Protein AF-A0A3Q3M8E4-F1 (afdb_monomer_lite)

Structure (mmCIF, N/CA/C/O backbone):
data_AF-A0A3Q3M8E4-F1
#
_entry.id   AF-A0A3Q3M8E4-F1
#
loop_
_atom_site.group_PDB
_atom_site.id
_atom_site.type_symbol
_atom_site.label_atom_id
_atom_site.label_alt_id
_atom_site.label_comp_id
_atom_site.label_asym_id
_atom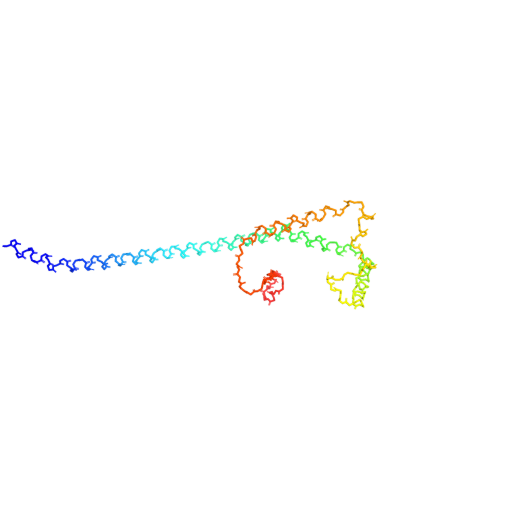_site.label_entity_id
_atom_site.label_seq_id
_atom_site.pdbx_PDB_ins_code
_atom_site.Cartn_x
_atom_site.Cartn_y
_atom_site.Cartn_z
_atom_site.occupancy
_atom_site.B_iso_or_equiv
_atom_site.auth_seq_id
_atom_site.auth_comp_id
_atom_site.auth_asym_id
_atom_site.auth_atom_id
_atom_site.pdbx_PDB_model_num
ATOM 1 N 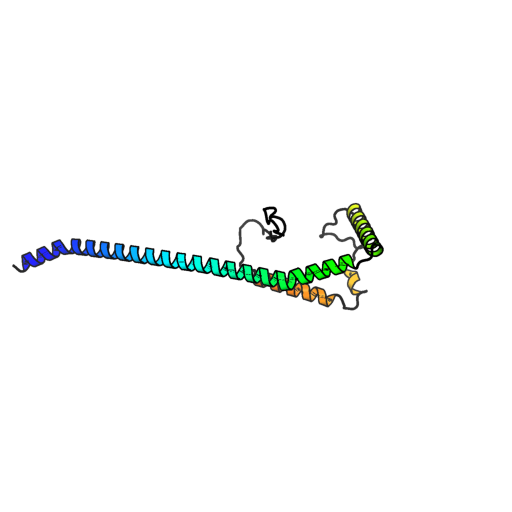N . MET A 1 1 ? -55.610 -4.574 67.046 1.00 57.50 1 MET A N 1
ATOM 2 C CA . MET A 1 1 ? -54.418 -3.788 66.653 1.00 57.50 1 MET A CA 1
ATOM 3 C C . MET A 1 1 ? -53.610 -4.518 65.586 1.00 57.50 1 MET A C 1
ATOM 5 O O . MET A 1 1 ? -53.295 -3.889 64.586 1.00 57.50 1 MET A O 1
ATOM 9 N N . GLU A 1 2 ? -53.361 -5.826 65.724 1.00 62.62 2 GLU A N 1
ATOM 10 C CA . GLU A 1 2 ? -52.702 -6.649 64.689 1.00 62.62 2 GLU A CA 1
ATOM 11 C C . GLU A 1 2 ? -53.381 -6.598 63.305 1.00 62.62 2 GLU A C 1
ATOM 13 O O . GLU A 1 2 ? -52.704 -6.374 62.305 1.00 62.62 2 GLU A O 1
ATOM 18 N N . ASP A 1 3 ? -54.713 -6.721 63.241 1.00 67.88 3 ASP A N 1
ATOM 19 C CA . ASP A 1 3 ? -55.444 -6.795 61.962 1.00 67.88 3 ASP A CA 1
ATOM 20 C C . ASP A 1 3 ? -55.411 -5.492 61.148 1.00 67.88 3 ASP A C 1
ATOM 22 O O . ASP A 1 3 ? -55.343 -5.526 59.921 1.00 67.88 3 ASP A O 1
ATOM 26 N N . GLU A 1 4 ? -55.407 -4.330 61.808 1.00 68.75 4 GLU A N 1
ATOM 27 C CA . GLU A 1 4 ? -55.288 -3.038 61.118 1.00 68.75 4 GLU A CA 1
ATOM 28 C C . GLU A 1 4 ? -53.863 -2.781 60.620 1.00 68.75 4 GLU A C 1
ATOM 30 O O . GLU A 1 4 ? -53.674 -2.237 59.533 1.00 68.75 4 GLU A O 1
ATOM 35 N N . ASN A 1 5 ? -52.855 -3.240 61.368 1.00 73.00 5 ASN A N 1
ATOM 36 C CA . ASN A 1 5 ? -51.456 -3.188 60.951 1.00 73.00 5 ASN A CA 1
ATOM 37 C C . ASN A 1 5 ? -51.203 -4.111 59.745 1.00 73.00 5 ASN A C 1
ATOM 39 O O . ASN A 1 5 ? -50.490 -3.751 58.809 1.00 73.00 5 ASN A O 1
ATOM 43 N N . GLN A 1 6 ? -51.842 -5.282 59.721 1.00 73.81 6 GLN A N 1
ATOM 44 C CA . GLN A 1 6 ? -51.764 -6.206 58.593 1.00 73.81 6 GLN A CA 1
ATOM 45 C C . GLN A 1 6 ? -52.426 -5.618 57.335 1.00 73.81 6 GLN A C 1
ATOM 47 O O . GLN A 1 6 ? -51.830 -5.647 56.259 1.00 73.81 6 GLN A O 1
ATOM 52 N N . LYS A 1 7 ? -53.596 -4.983 57.485 1.00 75.19 7 LYS A N 1
ATOM 53 C CA . LYS A 1 7 ? -54.280 -4.260 56.400 1.00 75.19 7 LYS A CA 1
ATOM 54 C C . LYS A 1 7 ? -53.457 -3.086 55.864 1.00 75.19 7 LYS A C 1
ATOM 56 O O . LYS A 1 7 ? -53.374 -2.895 54.655 1.00 75.19 7 LYS A O 1
ATOM 61 N 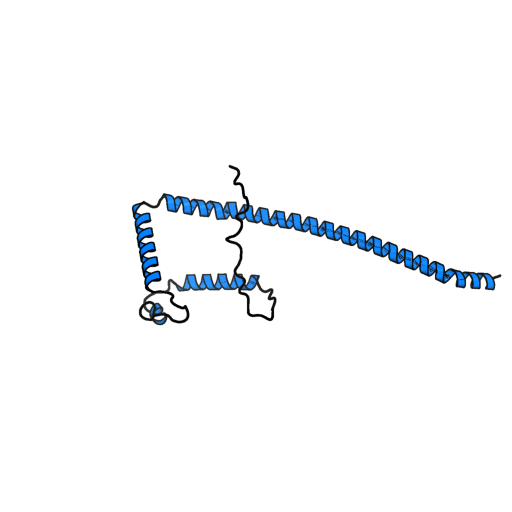N . ALA A 1 8 ? -52.809 -2.320 56.743 1.00 74.94 8 ALA A N 1
ATOM 62 C CA . ALA A 1 8 ? -51.934 -1.217 56.345 1.00 74.94 8 ALA A CA 1
ATOM 63 C C . ALA A 1 8 ? -50.724 -1.709 55.529 1.00 74.94 8 ALA A C 1
ATOM 65 O O . ALA A 1 8 ? -50.367 -1.099 54.521 1.00 74.94 8 ALA A O 1
ATOM 66 N N . LYS A 1 9 ? -50.133 -2.851 55.903 1.00 76.25 9 LYS A N 1
ATOM 67 C CA . LYS A 1 9 ? -49.036 -3.477 55.144 1.00 76.25 9 LYS A CA 1
ATOM 68 C C . LYS A 1 9 ? -49.468 -3.957 53.759 1.00 76.25 9 LYS A C 1
ATOM 70 O O . LYS A 1 9 ? -48.689 -3.845 52.816 1.00 76.25 9 LYS A O 1
ATOM 75 N N . GLU A 1 10 ? -50.687 -4.474 53.617 1.00 76.25 10 GLU A N 1
ATOM 76 C CA . GLU A 1 10 ? -51.226 -4.880 52.311 1.00 76.25 10 GLU A CA 1
ATOM 77 C C . GLU A 1 10 ? -51.463 -3.690 51.374 1.00 76.25 10 GLU A C 1
ATOM 79 O O . GLU A 1 10 ? -51.232 -3.809 50.174 1.00 76.25 10 GLU A O 1
ATOM 84 N N . ILE A 1 11 ? -51.846 -2.532 51.917 1.00 77.25 11 ILE A N 1
ATOM 85 C CA . ILE A 1 11 ? -52.059 -1.303 51.137 1.00 77.25 11 ILE A CA 1
ATOM 86 C C . ILE A 1 11 ? -50.725 -0.670 50.700 1.00 77.25 11 ILE A C 1
ATOM 88 O O . ILE A 1 11 ? -50.633 -0.129 49.601 1.00 77.25 11 ILE A O 1
ATOM 92 N N . ILE A 1 12 ? -49.680 -0.747 51.533 1.00 80.38 12 ILE A N 1
ATOM 93 C CA . ILE A 1 12 ? -48.373 -0.112 51.271 1.00 80.38 12 ILE A CA 1
ATOM 94 C C . ILE A 1 12 ? -47.475 -0.963 50.355 1.00 80.38 12 ILE A C 1
ATOM 96 O O . ILE A 1 12 ? -46.698 -0.410 49.578 1.00 80.38 12 ILE A O 1
ATOM 100 N N . LYS A 1 13 ? -47.601 -2.295 50.397 1.00 77.75 13 LYS A N 1
ATOM 101 C CA . LYS A 1 13 ? -46.835 -3.238 49.559 1.00 77.75 13 LYS A CA 1
ATOM 102 C C . LYS A 1 13 ? -46.716 -2.850 48.076 1.00 77.75 13 LYS A C 1
ATOM 104 O O . LYS A 1 13 ? -45.590 -2.734 47.604 1.00 77.75 13 LYS A O 1
ATOM 109 N N . PRO A 1 14 ? -47.816 -2.600 47.338 1.00 79.69 14 PRO A N 1
ATOM 110 C CA . PRO A 1 14 ? -47.727 -2.293 45.912 1.00 79.69 14 PRO A CA 1
ATOM 111 C C . PRO A 1 14 ? -46.976 -0.986 45.625 1.00 79.69 14 PRO A C 1
ATOM 113 O O . PRO A 1 14 ? -46.300 -0.894 44.605 1.00 79.69 14 PRO A O 1
ATOM 116 N N . LEU A 1 15 ? -47.042 0.006 46.522 1.00 77.06 15 LEU A N 1
ATOM 117 C CA . LEU A 1 15 ? -46.272 1.249 46.391 1.00 77.06 15 LEU A CA 1
ATOM 118 C C . LEU A 1 15 ? -44.769 0.981 46.548 1.00 77.06 15 LEU A C 1
ATOM 120 O O . LEU A 1 15 ? -43.982 1.397 45.699 1.00 77.06 15 LEU A O 1
ATOM 124 N N . GLN A 1 16 ? -44.374 0.205 47.560 1.00 78.31 16 GLN A N 1
ATOM 125 C CA . GLN A 1 16 ? -42.973 -0.191 47.750 1.00 78.31 16 GLN A CA 1
ATOM 126 C C . GLN A 1 16 ? -42.445 -1.040 46.589 1.00 78.31 16 GLN A C 1
ATOM 128 O O . GLN A 1 16 ? -41.316 -0.845 46.146 1.00 78.31 16 GLN A O 1
ATOM 133 N N . ASP A 1 17 ? -43.261 -1.943 46.045 1.00 79.31 17 ASP A N 1
ATOM 134 C CA . ASP A 1 17 ? -42.885 -2.746 44.881 1.00 79.31 17 ASP A CA 1
ATOM 135 C C . ASP A 1 17 ? -42.672 -1.868 43.639 1.00 79.31 17 ASP A C 1
ATOM 137 O O . ASP A 1 17 ? -41.711 -2.075 42.899 1.00 79.31 17 ASP A O 1
ATOM 141 N N . THR A 1 18 ? -43.498 -0.836 43.430 1.00 84.38 18 THR A N 1
ATOM 142 C CA . THR A 1 18 ? -43.296 0.111 42.321 1.00 84.38 18 THR A CA 1
ATOM 143 C C . THR A 1 18 ? -42.030 0.952 42.483 1.00 84.38 18 THR A C 1
ATOM 145 O O . THR A 1 18 ? -41.311 1.144 41.505 1.00 84.38 18 THR A O 1
ATOM 148 N N . GLU A 1 19 ? -41.703 1.398 43.698 1.00 84.19 19 GLU A N 1
ATOM 149 C CA . GLU A 1 19 ? -40.462 2.130 43.992 1.00 84.19 19 GLU A CA 1
ATOM 150 C C . GLU A 1 19 ? -39.223 1.241 43.810 1.00 84.19 19 GLU A C 1
ATOM 152 O O . GLU A 1 19 ? -38.221 1.669 43.233 1.00 84.19 19 GLU A O 1
ATOM 157 N N . ASN A 1 20 ? -39.304 -0.027 44.217 1.00 87.25 20 ASN A N 1
ATOM 158 C CA . ASN A 1 20 ? -38.250 -1.022 44.016 1.00 87.25 20 ASN A CA 1
ATOM 159 C C . ASN A 1 20 ? -38.040 -1.343 42.529 1.00 87.25 20 ASN A C 1
ATOM 161 O O . ASN A 1 20 ? -36.907 -1.462 42.065 1.00 87.25 20 ASN A O 1
ATOM 165 N N . VAL A 1 21 ? -39.120 -1.449 41.751 1.00 89.19 21 VAL A N 1
ATOM 166 C CA . VAL A 1 21 ? -39.030 -1.639 40.297 1.00 89.19 21 VAL A CA 1
ATOM 167 C C . VAL A 1 21 ? -38.447 -0.396 39.630 1.00 89.19 21 VAL A C 1
ATOM 169 O O . VAL A 1 21 ? -37.572 -0.522 38.777 1.00 89.19 21 VAL A O 1
ATOM 172 N N . LEU A 1 22 ? -38.873 0.805 40.027 1.00 90.38 22 LEU A N 1
ATOM 173 C CA . LEU A 1 22 ? -38.372 2.055 39.455 1.00 90.38 22 LEU A CA 1
ATOM 174 C C . LEU A 1 22 ? -36.879 2.253 39.749 1.00 90.38 22 LEU A C 1
ATOM 176 O O . LEU A 1 22 ? -36.119 2.608 38.850 1.00 90.38 22 LEU A O 1
ATOM 180 N N . THR A 1 23 ? -36.449 1.967 40.981 1.00 88.50 23 THR A N 1
ATOM 181 C CA . THR A 1 23 ? -35.033 2.015 41.374 1.00 88.50 23 THR A CA 1
ATOM 182 C C . THR A 1 23 ? -34.208 0.945 40.662 1.00 88.50 23 THR A C 1
ATOM 184 O O . THR A 1 23 ? -33.105 1.232 40.200 1.00 88.50 23 THR A O 1
ATOM 187 N N . PHE A 1 24 ? -34.742 -0.267 40.485 1.00 92.12 24 PHE A N 1
ATOM 188 C CA . PHE A 1 24 ? -34.092 -1.301 39.681 1.00 92.12 24 PHE A CA 1
ATOM 189 C C . PHE A 1 24 ? -33.911 -0.847 38.228 1.00 92.12 24 PHE A C 1
ATOM 191 O O . PHE A 1 24 ? -32.799 -0.899 37.701 1.00 92.12 24 PHE A O 1
ATOM 198 N N . VAL A 1 25 ? -34.967 -0.327 37.596 1.00 93.06 25 VAL A N 1
ATOM 199 C CA . VAL A 1 25 ? -34.910 0.195 36.224 1.00 93.06 25 VAL A CA 1
ATOM 200 C C . VAL A 1 25 ? -33.902 1.343 36.120 1.00 93.06 25 VAL A C 1
ATOM 202 O O . VAL A 1 25 ? -33.065 1.317 35.221 1.00 93.06 25 VAL A O 1
ATOM 205 N N . SER A 1 26 ? -33.886 2.294 37.059 1.00 91.94 26 SER A N 1
ATOM 206 C CA . SER A 1 26 ? -32.927 3.408 37.025 1.00 91.94 26 SER A CA 1
ATOM 207 C C . SER A 1 26 ? -31.478 2.949 37.193 1.00 91.94 26 SER A C 1
ATOM 209 O O . SER A 1 26 ? -30.593 3.424 36.485 1.00 91.94 26 SER A O 1
ATOM 211 N N . VAL A 1 27 ? -31.224 1.999 38.100 1.00 93.56 27 VAL A N 1
ATOM 212 C CA . VAL A 1 27 ? -29.878 1.444 38.304 1.00 93.56 27 VAL A CA 1
ATOM 213 C C . VAL A 1 27 ? -29.439 0.660 37.069 1.00 93.56 27 VAL A C 1
ATOM 215 O O . VAL A 1 27 ? -28.306 0.815 36.620 1.00 93.56 27 VAL A O 1
ATOM 218 N N . THR A 1 28 ? -30.328 -0.138 36.472 1.00 93.00 28 THR A N 1
ATOM 219 C CA . THR A 1 28 ? -29.998 -0.880 35.246 1.00 93.00 28 THR A CA 1
ATOM 220 C C . THR A 1 28 ? -29.724 0.048 34.065 1.00 93.00 28 THR A C 1
ATOM 222 O O . THR A 1 28 ? -28.759 -0.188 33.345 1.00 93.00 28 THR A O 1
ATOM 225 N N . ALA A 1 29 ? -30.491 1.130 33.899 1.00 94.38 29 ALA A N 1
ATOM 226 C CA . ALA A 1 29 ? -30.248 2.130 32.863 1.00 94.38 29 ALA A CA 1
ATOM 227 C C . ALA A 1 29 ? -28.874 2.798 33.031 1.00 94.38 29 ALA A C 1
ATOM 229 O O . ALA A 1 29 ? -28.100 2.838 32.080 1.00 94.38 29 ALA A O 1
ATOM 230 N N . MET A 1 30 ? -28.524 3.214 34.255 1.00 94.50 30 MET A N 1
ATOM 231 C CA . MET A 1 30 ? -27.210 3.791 34.560 1.00 94.50 30 MET A CA 1
ATOM 232 C C . MET A 1 30 ? -26.064 2.815 34.251 1.00 94.50 30 MET A C 1
ATOM 234 O O . MET A 1 30 ? -25.065 3.194 33.647 1.00 94.50 30 MET A O 1
ATOM 238 N N . LEU A 1 31 ? -26.197 1.542 34.638 1.00 96.12 31 LEU A N 1
ATOM 239 C CA . LEU A 1 31 ? -25.179 0.526 34.350 1.00 96.12 31 LEU A CA 1
ATOM 240 C C . LEU A 1 31 ? -25.017 0.282 32.845 1.00 96.12 31 LEU A C 1
ATOM 242 O O . LEU A 1 31 ? -23.899 0.059 32.381 1.00 96.12 31 LEU A O 1
ATOM 246 N N . VAL A 1 32 ? -26.114 0.328 32.085 1.00 95.56 32 VAL A N 1
ATOM 247 C CA . VAL A 1 32 ? -26.080 0.208 30.623 1.00 95.56 32 VAL A CA 1
ATOM 248 C C . VAL A 1 32 ? -25.379 1.411 29.993 1.00 95.56 32 VAL A C 1
ATOM 250 O O . VAL A 1 32 ? -24.547 1.208 29.114 1.00 95.56 32 VAL A O 1
ATOM 253 N N . GLU A 1 33 ? -25.647 2.635 30.455 1.00 96.12 33 GLU A N 1
ATOM 254 C CA . GLU A 1 33 ? -24.954 3.840 29.976 1.00 96.12 33 GLU A CA 1
ATOM 255 C C . GLU A 1 33 ? -23.444 3.762 30.226 1.00 96.12 33 GLU A C 1
ATOM 257 O O . GLU A 1 33 ? -22.663 3.907 29.287 1.00 96.12 33 GLU A O 1
ATOM 262 N N . ILE A 1 34 ? -23.028 3.416 31.450 1.00 95.75 34 ILE A N 1
ATOM 263 C CA . ILE A 1 34 ? -21.607 3.246 31.799 1.00 95.75 34 ILE A CA 1
ATOM 264 C C . ILE A 1 34 ? -20.949 2.179 30.913 1.00 95.75 34 ILE A C 1
ATOM 266 O O . ILE A 1 34 ? -19.833 2.359 30.426 1.00 95.75 34 ILE A O 1
ATOM 270 N N . PHE A 1 35 ? -21.642 1.064 30.670 1.00 97.12 35 PHE A N 1
ATOM 271 C CA . PHE A 1 35 ? -21.132 -0.000 29.810 1.00 97.12 35 PHE A CA 1
ATOM 272 C C . PHE A 1 35 ? -20.973 0.450 28.351 1.00 97.12 35 PHE A C 1
ATOM 274 O O . PHE A 1 35 ? -19.979 0.106 27.709 1.00 97.12 35 PHE A O 1
ATOM 281 N N . ILE A 1 36 ? -21.926 1.224 27.823 1.00 96.69 36 ILE A N 1
ATOM 282 C CA . ILE A 1 36 ? -21.844 1.783 26.469 1.00 96.69 36 ILE A CA 1
ATOM 283 C C . ILE A 1 36 ? -20.661 2.751 26.369 1.00 96.69 36 ILE A C 1
ATOM 285 O O . ILE A 1 36 ? -19.859 2.613 25.447 1.00 96.69 36 ILE A O 1
ATOM 289 N N . GLU A 1 37 ? -20.488 3.662 27.328 1.00 97.38 37 GLU A N 1
ATOM 290 C CA . GLU A 1 37 ? -19.349 4.591 27.350 1.00 97.38 37 GLU A CA 1
ATOM 291 C C . GLU A 1 37 ? -18.000 3.854 27.404 1.00 97.38 37 GLU A C 1
ATOM 293 O O . GLU A 1 37 ? -17.054 4.192 26.683 1.00 97.38 37 GLU A O 1
ATOM 298 N N . ASP A 1 38 ? -17.902 2.804 28.221 1.00 97.00 38 ASP A N 1
ATOM 299 C CA . ASP A 1 38 ? -16.702 1.975 28.310 1.00 97.00 38 ASP A CA 1
ATOM 300 C C . ASP A 1 38 ? -16.405 1.247 26.989 1.00 97.00 38 ASP A C 1
ATOM 302 O O . ASP A 1 38 ? -15.242 1.172 26.567 1.00 97.00 38 ASP A O 1
ATOM 306 N N . LEU A 1 39 ? -17.442 0.747 26.308 1.00 97.75 39 LEU A N 1
ATOM 307 C CA . LEU A 1 39 ? -17.316 0.142 24.983 1.00 97.75 39 LEU A CA 1
ATOM 308 C C . LEU A 1 39 ? -16.872 1.159 23.930 1.00 97.75 39 LEU A C 1
ATOM 310 O O . LEU A 1 39 ? -15.958 0.870 23.156 1.00 97.75 39 LEU A O 1
ATOM 314 N N . GLU A 1 40 ? -17.469 2.347 23.900 1.00 97.44 40 GLU A N 1
ATOM 315 C CA . GLU A 1 40 ? -17.087 3.413 22.971 1.00 97.44 40 GLU A CA 1
ATOM 316 C C . GLU A 1 40 ? -15.631 3.841 23.178 1.00 97.44 40 GLU A C 1
ATOM 318 O O . GLU A 1 40 ? -14.868 3.991 22.212 1.00 97.44 40 GLU A O 1
ATOM 323 N N . ARG A 1 41 ? -15.201 3.961 24.439 1.00 97.06 41 ARG A N 1
ATOM 324 C CA . ARG A 1 41 ? -13.805 4.242 24.788 1.00 97.06 41 ARG A CA 1
ATOM 325 C C . ARG A 1 41 ? -12.876 3.136 24.296 1.00 97.06 41 ARG A C 1
ATOM 327 O O . ARG A 1 41 ? -11.829 3.436 23.717 1.00 97.06 41 ARG A O 1
ATOM 334 N N . PHE A 1 42 ? -13.246 1.872 24.496 1.00 97.38 42 PHE A N 1
ATOM 335 C CA . PHE A 1 42 ? -12.463 0.730 24.026 1.00 97.38 42 PHE A CA 1
ATOM 336 C C . PHE A 1 42 ? -12.337 0.708 22.496 1.00 97.38 42 PHE A C 1
ATOM 338 O O . PHE A 1 42 ? -11.230 0.566 21.972 1.00 97.38 42 PHE A O 1
ATOM 345 N N . LEU A 1 43 ? -13.442 0.903 21.772 1.00 96.94 43 LEU A N 1
ATOM 346 C CA . LEU A 1 43 ? -13.451 0.941 20.307 1.00 96.94 43 LEU A CA 1
ATOM 347 C C . LEU A 1 43 ? -12.596 2.092 19.769 1.00 96.94 43 LEU A C 1
ATOM 349 O O . LEU A 1 43 ? -11.777 1.889 18.874 1.00 96.94 43 LEU A O 1
ATOM 353 N N . SER A 1 44 ? -12.696 3.271 20.382 1.00 96.56 44 SER A N 1
ATOM 354 C CA . SER A 1 44 ? -11.887 4.434 20.007 1.00 96.56 44 SER A CA 1
ATOM 355 C C . SER A 1 44 ? -10.385 4.167 20.179 1.00 96.56 44 SER A C 1
ATOM 357 O O . SER A 1 44 ? -9.578 4.461 19.294 1.00 96.56 44 SER A O 1
ATOM 359 N N . GLN A 1 45 ? -9.983 3.558 21.299 1.00 97.19 45 GLN A N 1
ATOM 360 C CA . GLN A 1 45 ? -8.587 3.174 21.545 1.00 97.19 45 GLN A CA 1
ATOM 361 C C . GLN A 1 45 ? -8.098 2.095 20.573 1.00 97.19 45 GLN A C 1
ATOM 363 O O . GLN A 1 45 ? -6.947 2.130 20.112 1.00 97.19 45 GLN A O 1
ATOM 368 N N . TRP A 1 46 ? -8.965 1.139 20.243 1.00 97.19 46 TRP A N 1
ATOM 369 C CA . TRP A 1 46 ? -8.676 0.112 19.256 1.00 97.19 46 TRP A CA 1
ATOM 370 C C . TRP A 1 46 ? -8.413 0.724 17.881 1.00 97.19 46 TRP A C 1
ATOM 372 O O . TRP A 1 46 ? -7.391 0.414 17.266 1.00 97.19 46 TRP A O 1
ATOM 382 N N . ASP A 1 47 ? -9.264 1.642 17.428 1.00 96.94 47 ASP A N 1
ATOM 383 C CA . ASP A 1 47 ? -9.127 2.299 16.128 1.00 96.94 47 ASP A CA 1
ATOM 384 C C . ASP A 1 47 ? -7.823 3.087 16.011 1.00 96.94 47 ASP A C 1
ATOM 386 O O . ASP A 1 47 ? -7.099 2.938 15.020 1.00 96.94 47 ASP A O 1
ATOM 390 N N . VAL A 1 48 ? -7.452 3.843 17.049 1.00 96.75 48 VAL A N 1
ATOM 391 C CA . VAL A 1 48 ? -6.161 4.550 17.107 1.00 96.75 48 VAL A CA 1
ATOM 392 C C . VAL A 1 48 ? -4.996 3.563 17.001 1.00 96.75 48 VAL A C 1
ATOM 394 O O . VAL A 1 48 ? -4.048 3.777 16.239 1.00 96.75 48 VAL A O 1
ATOM 397 N N . THR A 1 49 ? -5.073 2.441 17.714 1.00 96.38 49 THR A N 1
ATOM 398 C CA . THR A 1 49 ? -4.026 1.413 17.702 1.00 96.38 49 THR A CA 1
ATOM 399 C C . THR A 1 49 ? -3.919 0.732 16.335 1.00 96.38 49 THR A C 1
ATOM 401 O O . THR A 1 49 ? -2.815 0.513 15.824 1.00 96.38 49 THR A O 1
ATOM 404 N N . GLN A 1 50 ? -5.050 0.430 15.693 1.00 95.75 50 GLN A N 1
ATOM 405 C CA . GLN A 1 50 ? -5.083 -0.153 14.354 1.00 95.75 50 GLN A CA 1
ATOM 406 C C . GLN A 1 50 ? -4.560 0.819 13.301 1.00 95.75 50 GLN A C 1
ATOM 408 O O . GLN A 1 50 ? -3.778 0.413 12.435 1.00 95.75 50 GLN A O 1
ATOM 413 N N . LEU A 1 51 ? -4.933 2.097 13.389 1.00 96.38 51 LEU A N 1
ATOM 414 C CA . LEU A 1 51 ? -4.396 3.144 12.528 1.00 96.38 51 LEU A CA 1
ATOM 415 C C . LEU A 1 51 ? -2.873 3.199 12.668 1.00 96.38 51 LEU A C 1
ATOM 417 O O . LEU A 1 51 ? -2.153 3.074 11.675 1.00 96.38 51 LEU A O 1
ATOM 421 N N . ARG A 1 52 ? -2.373 3.246 13.907 1.00 97.12 52 ARG A N 1
ATOM 422 C CA . ARG A 1 52 ? -0.937 3.297 14.178 1.00 97.12 52 ARG A CA 1
ATOM 423 C C . ARG A 1 52 ? -0.195 2.076 13.643 1.00 97.12 52 ARG A C 1
ATOM 425 O O . ARG A 1 52 ? 0.884 2.198 13.061 1.00 97.12 52 ARG A O 1
ATOM 432 N N . ARG A 1 53 ? -0.772 0.883 13.792 1.00 96.94 53 ARG A N 1
ATOM 433 C CA . ARG A 1 53 ? -0.216 -0.357 13.235 1.00 96.94 53 ARG A CA 1
ATOM 434 C C . ARG A 1 53 ? -0.129 -0.295 11.710 1.00 96.94 53 ARG A C 1
ATOM 436 O O . ARG A 1 53 ? 0.896 -0.686 11.149 1.00 96.94 53 ARG A O 1
ATOM 443 N N . ARG A 1 54 ? -1.177 0.193 11.041 1.00 96.50 54 ARG A N 1
ATOM 444 C CA . ARG A 1 54 ? -1.218 0.342 9.577 1.00 96.50 54 ARG A CA 1
ATOM 445 C C . ARG A 1 54 ? -0.168 1.334 9.087 1.00 96.50 54 ARG A C 1
ATOM 447 O O . ARG A 1 54 ? 0.558 1.015 8.150 1.00 96.50 54 ARG A O 1
ATOM 454 N N . GLU A 1 55 ? -0.027 2.477 9.752 1.00 96.38 55 GLU A N 1
ATOM 455 C CA . GLU A 1 55 ? 1.012 3.468 9.448 1.00 96.38 55 GLU A CA 1
ATOM 456 C C . GLU A 1 55 ? 2.418 2.876 9.558 1.00 96.38 55 GLU A C 1
ATOM 458 O O . GLU A 1 55 ? 3.232 3.030 8.650 1.00 96.38 55 GLU A O 1
ATOM 463 N N . LEU A 1 56 ? 2.708 2.158 10.648 1.00 97.44 56 LEU A N 1
ATOM 464 C CA . LEU A 1 56 ? 4.020 1.545 10.857 1.00 97.44 56 LEU A CA 1
ATOM 465 C C . LEU A 1 56 ? 4.316 0.448 9.833 1.00 97.44 56 LEU A C 1
ATOM 467 O O . LEU A 1 56 ? 5.453 0.332 9.375 1.00 97.44 56 LEU A O 1
ATOM 471 N N . LEU A 1 57 ? 3.315 -0.351 9.457 1.00 96.88 57 LEU A N 1
ATOM 472 C CA . LEU A 1 57 ? 3.455 -1.345 8.392 1.00 96.88 57 LEU A CA 1
ATOM 473 C C . LEU A 1 57 ? 3.732 -0.679 7.046 1.00 96.88 57 LEU A C 1
ATOM 475 O O . LEU A 1 57 ? 4.653 -1.102 6.349 1.00 96.88 57 LEU A O 1
ATOM 479 N N . HIS A 1 58 ? 2.987 0.378 6.713 1.00 95.50 58 HIS A N 1
ATOM 480 C CA . HIS A 1 58 ? 3.219 1.146 5.498 1.00 95.50 58 HIS A CA 1
ATOM 481 C C . HIS A 1 58 ? 4.628 1.7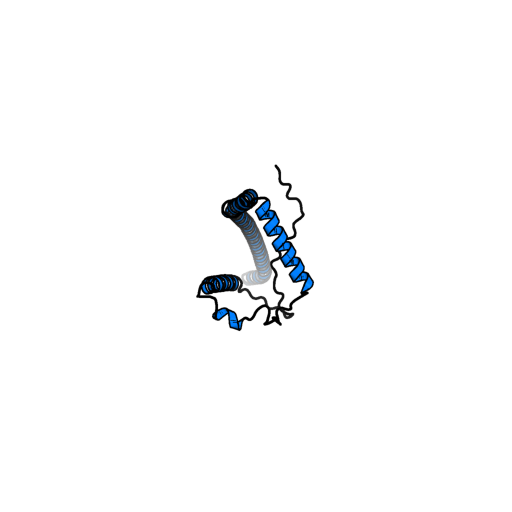37 5.491 1.00 95.50 58 HIS A C 1
ATOM 483 O O . HIS A 1 58 ? 5.375 1.493 4.553 1.00 95.50 58 HIS A O 1
ATOM 489 N N . LYS A 1 59 ? 5.040 2.409 6.572 1.00 96.56 59 LYS A N 1
ATOM 490 C CA . LYS A 1 59 ? 6.387 2.973 6.713 1.00 96.56 59 LYS A CA 1
ATOM 491 C C . LYS A 1 59 ? 7.471 1.914 6.512 1.00 96.56 59 LYS A C 1
ATOM 493 O O . LYS A 1 59 ? 8.357 2.096 5.684 1.00 96.56 59 LYS A O 1
ATOM 498 N N . ARG A 1 60 ? 7.370 0.773 7.204 1.00 97.50 60 ARG A N 1
ATOM 499 C CA . ARG A 1 60 ? 8.337 -0.332 7.080 1.00 97.50 60 ARG A CA 1
ATOM 500 C C . ARG A 1 60 ? 8.399 -0.885 5.662 1.00 97.50 60 ARG A C 1
ATOM 502 O O . ARG A 1 60 ? 9.490 -1.165 5.176 1.00 97.50 60 ARG A O 1
ATOM 509 N N . TRP A 1 61 ? 7.253 -1.076 5.016 1.00 97.44 61 TRP A N 1
ATOM 510 C CA . TRP A 1 61 ? 7.207 -1.563 3.641 1.00 97.44 61 TRP A CA 1
ATOM 511 C C . TRP A 1 61 ? 7.806 -0.538 2.675 1.00 97.44 61 TRP A C 1
ATOM 513 O O . TRP A 1 61 ? 8.632 -0.893 1.837 1.00 97.44 61 TRP A O 1
ATOM 523 N N . THR A 1 62 ? 7.471 0.739 2.836 1.00 96.19 62 THR A N 1
ATOM 524 C CA . THR A 1 62 ? 7.994 1.814 1.995 1.00 96.19 62 THR A CA 1
ATOM 525 C C . THR A 1 62 ? 9.516 1.921 2.121 1.00 96.19 62 THR A C 1
ATOM 527 O O . THR A 1 62 ? 10.228 1.926 1.120 1.00 96.19 62 THR A O 1
ATOM 530 N N . GLU A 1 63 ? 10.040 1.902 3.345 1.00 95.88 63 GLU A N 1
ATOM 531 C CA . GLU A 1 63 ? 11.478 2.010 3.597 1.00 95.88 63 GLU A CA 1
ATOM 532 C C . GLU A 1 63 ? 12.265 0.780 3.133 1.00 95.88 63 GLU A C 1
ATOM 534 O O . GLU A 1 63 ? 13.343 0.915 2.558 1.00 95.88 63 GLU A O 1
ATOM 539 N N . ARG A 1 64 ? 11.745 -0.428 3.383 1.00 94.94 64 ARG A N 1
ATOM 540 C CA . ARG A 1 64 ? 12.489 -1.678 3.146 1.00 94.94 64 ARG A CA 1
ATOM 541 C C . ARG A 1 64 ? 12.269 -2.282 1.767 1.00 94.94 64 ARG A C 1
ATOM 543 O O . ARG A 1 64 ? 13.099 -3.069 1.323 1.00 94.94 64 ARG A O 1
ATOM 550 N N . VAL A 1 65 ? 11.151 -1.970 1.117 1.00 94.62 65 VAL A N 1
ATOM 551 C CA . VAL A 1 65 ? 10.754 -2.582 -0.157 1.00 94.62 65 VAL A CA 1
ATOM 552 C C . VAL A 1 65 ? 10.654 -1.524 -1.240 1.00 94.62 65 VAL A C 1
ATOM 554 O O . VAL A 1 65 ? 11.356 -1.632 -2.243 1.00 94.62 65 VAL A O 1
ATOM 557 N N . TRP A 1 66 ? 9.837 -0.489 -1.039 1.00 94.00 66 TRP A N 1
ATOM 558 C CA . TRP A 1 66 ? 9.586 0.500 -2.088 1.00 94.00 66 TRP A CA 1
ATOM 559 C C . TRP A 1 66 ? 10.839 1.294 -2.465 1.00 94.00 66 TRP A C 1
ATOM 561 O O . TRP A 1 66 ? 11.233 1.256 -3.627 1.00 94.00 66 TRP A O 1
ATOM 571 N N . PHE A 1 67 ? 11.509 1.955 -1.514 1.00 96.56 67 PHE A N 1
ATOM 572 C CA . PHE A 1 67 ? 12.677 2.784 -1.839 1.00 96.56 67 PHE A CA 1
ATOM 573 C C . PHE A 1 67 ? 13.835 1.995 -2.470 1.00 96.56 67 PHE A C 1
ATOM 575 O O . PHE A 1 67 ? 14.376 2.466 -3.472 1.00 96.56 67 PHE A O 1
ATOM 582 N N . PRO A 1 68 ? 14.224 0.800 -1.976 1.00 97.31 68 PRO A N 1
ATOM 583 C CA . PRO A 1 68 ? 15.278 0.021 -2.622 1.00 97.31 68 PRO A CA 1
ATOM 584 C C . PRO A 1 68 ? 14.903 -0.443 -4.032 1.00 97.31 68 PRO A C 1
ATOM 586 O O . PRO A 1 68 ? 15.754 -0.440 -4.919 1.00 97.31 68 PRO A O 1
ATOM 589 N N . LEU A 1 69 ? 13.643 -0.834 -4.256 1.00 96.06 69 LEU A N 1
ATOM 590 C CA . LEU A 1 69 ? 13.170 -1.213 -5.588 1.00 96.06 69 LEU A CA 1
ATOM 591 C C . LEU A 1 69 ? 13.164 -0.018 -6.537 1.00 96.06 69 LEU A C 1
ATOM 593 O O . LEU A 1 69 ? 13.689 -0.128 -7.642 1.00 96.06 69 LEU A O 1
ATOM 597 N N . GLN A 1 70 ? 12.616 1.115 -6.096 1.00 96.44 70 GLN A N 1
ATOM 598 C CA . GLN A 1 70 ? 12.572 2.344 -6.879 1.00 96.44 70 GLN A CA 1
ATOM 599 C C . GLN A 1 70 ? 13.984 2.776 -7.284 1.00 96.44 70 GLN A C 1
ATOM 601 O O . GLN A 1 70 ? 14.240 2.970 -8.469 1.00 96.44 70 GLN A O 1
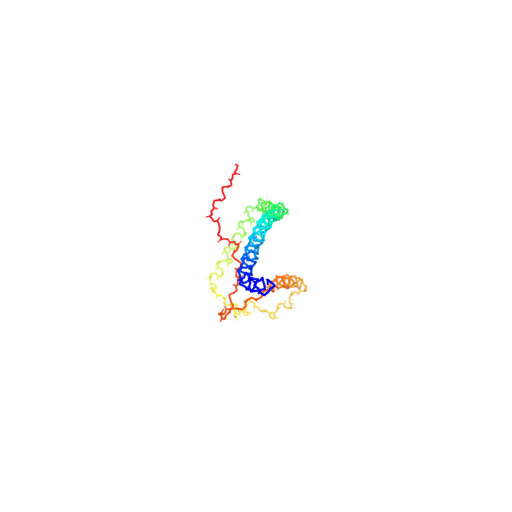ATOM 606 N N . ARG A 1 71 ? 14.922 2.814 -6.330 1.00 96.06 71 ARG A N 1
ATOM 607 C CA . ARG A 1 71 ? 16.320 3.165 -6.601 1.00 96.06 71 ARG A CA 1
ATOM 608 C C . ARG A 1 71 ? 16.952 2.243 -7.643 1.00 96.06 71 ARG A C 1
ATOM 610 O O . ARG A 1 71 ? 17.556 2.726 -8.590 1.00 96.06 71 ARG A O 1
ATOM 617 N N . ARG A 1 72 ? 16.769 0.923 -7.521 1.00 96.00 72 ARG A N 1
ATOM 618 C CA . ARG A 1 72 ? 17.299 -0.044 -8.500 1.00 96.00 72 ARG A CA 1
ATOM 619 C C . ARG A 1 72 ? 16.724 0.166 -9.898 1.00 96.00 72 ARG A C 1
ATOM 621 O O . ARG A 1 72 ? 17.435 -0.004 -10.884 1.00 96.00 72 ARG A O 1
ATOM 628 N N . VAL A 1 73 ? 15.440 0.506 -9.995 1.00 93.62 73 VAL A N 1
ATOM 629 C CA . VAL A 1 73 ? 14.803 0.822 -11.279 1.00 93.62 73 VAL A CA 1
ATOM 630 C C . VAL A 1 73 ? 15.393 2.103 -11.863 1.00 93.62 73 VAL A C 1
ATOM 632 O O . VAL A 1 73 ? 15.764 2.110 -13.032 1.00 93.62 73 VAL A O 1
ATOM 635 N N . GLU A 1 74 ? 15.532 3.159 -11.064 1.00 94.31 74 GLU A N 1
ATOM 636 C CA . GLU A 1 74 ? 16.118 4.436 -11.489 1.00 94.31 74 GLU A CA 1
ATOM 637 C C . GLU A 1 74 ? 17.583 4.282 -11.927 1.00 94.31 74 GLU A C 1
ATOM 639 O O . GLU A 1 74 ? 17.961 4.772 -12.992 1.00 94.31 74 GLU A O 1
ATOM 644 N N . GLU A 1 75 ? 18.391 3.532 -11.174 1.00 95.12 75 GLU A N 1
ATOM 645 C CA . GLU A 1 75 ? 19.775 3.181 -11.522 1.00 95.12 75 GLU A CA 1
ATOM 646 C C . GLU A 1 75 ? 19.838 2.371 -12.824 1.00 95.12 75 GLU A C 1
ATOM 648 O O . GLU A 1 75 ? 20.665 2.640 -13.700 1.00 95.12 75 GLU A O 1
ATOM 653 N N . HIS A 1 76 ? 18.940 1.397 -13.000 1.00 90.94 76 HIS A N 1
ATOM 654 C CA . HIS A 1 76 ? 18.876 0.616 -14.231 1.00 90.94 76 HIS A CA 1
ATOM 655 C C . HIS A 1 76 ? 18.498 1.485 -15.433 1.00 90.94 76 HIS A C 1
ATOM 657 O O . HIS A 1 76 ? 19.130 1.397 -16.481 1.00 90.94 76 HIS A O 1
ATOM 663 N N . VAL A 1 77 ? 17.496 2.354 -15.291 1.00 86.81 77 VAL A N 1
ATOM 664 C CA . VAL A 1 77 ? 17.080 3.269 -16.362 1.00 86.81 77 VAL A CA 1
ATOM 665 C C . VAL A 1 77 ? 18.202 4.249 -16.702 1.00 86.81 77 VAL A C 1
ATOM 667 O O . VAL A 1 77 ? 18.470 4.465 -17.881 1.00 86.81 77 VAL A O 1
ATOM 670 N N . SER A 1 78 ? 18.900 4.777 -15.697 1.00 88.25 78 SER A N 1
ATOM 671 C CA . SER A 1 78 ? 19.994 5.738 -15.886 1.00 88.25 78 SER A CA 1
ATOM 672 C C . SER A 1 78 ? 21.245 5.109 -16.501 1.00 88.25 78 SER A C 1
ATOM 674 O O . SER A 1 78 ? 21.935 5.753 -17.285 1.00 88.25 78 SER A O 1
ATOM 676 N N . SER A 1 79 ? 21.542 3.846 -16.184 1.00 90.19 79 SER A N 1
ATOM 677 C CA . SER A 1 79 ? 22.681 3.118 -16.768 1.00 90.19 79 SER A CA 1
ATOM 678 C C . SER A 1 79 ? 22.432 2.630 -18.198 1.00 90.19 79 SER A C 1
ATOM 680 O O . SER A 1 79 ? 23.370 2.240 -18.896 1.00 90.19 79 SER A O 1
ATOM 682 N N . CYS A 1 80 ? 21.183 2.644 -18.666 1.00 87.44 80 CYS A N 1
ATOM 683 C CA . CYS A 1 80 ? 20.862 2.213 -20.018 1.00 87.44 80 CYS A CA 1
ATOM 684 C C . CYS A 1 80 ? 21.351 3.223 -21.057 1.00 87.44 80 CYS A C 1
ATOM 686 O O . CYS A 1 80 ? 20.991 4.399 -21.032 1.00 87.44 80 CYS A O 1
ATOM 688 N N . SER A 1 81 ? 22.112 2.744 -22.041 1.00 89.88 81 SER A N 1
ATOM 689 C CA . SER A 1 81 ? 22.592 3.616 -23.111 1.00 89.88 81 SER A CA 1
ATOM 690 C C . SER A 1 81 ? 21.438 4.117 -23.982 1.00 89.88 81 SER A C 1
ATOM 692 O O . SER A 1 81 ? 20.455 3.407 -24.226 1.00 89.88 81 SER A O 1
ATOM 694 N N . HIS A 1 82 ? 21.581 5.329 -24.526 1.00 88.12 82 HIS A N 1
ATOM 695 C CA . HIS A 1 82 ? 20.592 5.927 -25.433 1.00 88.12 82 HIS A CA 1
ATOM 696 C C . HIS A 1 82 ? 20.243 5.012 -26.615 1.00 88.12 82 HIS A C 1
ATOM 698 O O . HIS A 1 82 ? 19.083 4.888 -27.006 1.00 88.12 82 HIS A O 1
ATOM 704 N N . ALA A 1 83 ? 21.239 4.300 -27.149 1.00 90.38 83 ALA A N 1
ATOM 705 C CA . ALA A 1 83 ? 21.047 3.331 -28.224 1.00 90.38 83 ALA A CA 1
ATOM 706 C C . ALA A 1 83 ? 20.163 2.144 -27.793 1.00 90.38 83 ALA A C 1
ATOM 708 O O . ALA A 1 83 ? 19.252 1.751 -28.524 1.00 90.38 83 ALA A O 1
ATOM 709 N N . GLN A 1 84 ? 20.380 1.593 -26.594 1.00 88.38 84 GLN A N 1
ATOM 710 C CA . GLN A 1 84 ? 19.548 0.515 -26.047 1.00 88.38 84 GLN A CA 1
ATOM 711 C C . GLN A 1 84 ? 18.125 0.993 -25.734 1.00 88.38 84 GLN A C 1
ATOM 713 O O . GLN A 1 84 ? 17.163 0.263 -25.984 1.00 88.38 84 GLN A O 1
ATOM 718 N N . ALA A 1 85 ? 17.971 2.216 -25.220 1.00 88.19 85 ALA A N 1
ATOM 719 C CA . ALA A 1 85 ? 16.667 2.828 -24.986 1.00 88.19 85 ALA A CA 1
ATOM 720 C C . ALA A 1 85 ? 15.880 2.989 -26.298 1.00 88.19 85 ALA A C 1
ATOM 722 O O . ALA A 1 85 ? 14.761 2.482 -26.396 1.00 88.19 85 ALA A O 1
ATOM 723 N N . LYS A 1 86 ? 16.494 3.572 -27.338 1.00 92.00 86 LYS A N 1
ATOM 724 C CA . LYS A 1 86 ? 15.886 3.696 -28.674 1.00 92.00 86 LYS A CA 1
ATOM 725 C C . LYS A 1 86 ? 15.526 2.346 -29.289 1.00 92.00 86 LYS A C 1
ATOM 727 O O . LYS A 1 86 ? 14.439 2.209 -29.840 1.00 92.00 86 LYS A O 1
ATOM 732 N N . ARG A 1 87 ? 16.397 1.336 -29.165 1.00 93.38 87 ARG A N 1
ATOM 733 C CA . ARG A 1 87 ? 16.115 -0.024 -29.654 1.00 93.38 87 ARG A CA 1
ATOM 734 C C . ARG A 1 87 ? 14.904 -0.643 -28.954 1.00 93.38 87 ARG A C 1
ATOM 736 O O . ARG A 1 87 ? 14.076 -1.267 -29.604 1.00 93.38 87 ARG A O 1
ATOM 743 N N . ARG A 1 88 ? 14.784 -0.489 -27.632 1.00 90.06 88 ARG A N 1
ATOM 744 C CA . ARG A 1 88 ? 13.611 -0.988 -26.894 1.00 90.06 88 ARG A CA 1
ATOM 745 C C . ARG A 1 88 ? 12.341 -0.238 -27.281 1.00 90.06 88 ARG A C 1
ATOM 747 O O . ARG A 1 88 ? 11.312 -0.874 -27.482 1.00 90.06 88 ARG A O 1
ATOM 754 N N . GLN A 1 89 ? 12.425 1.081 -27.443 1.00 92.62 89 GLN A N 1
ATOM 755 C CA . GLN A 1 89 ? 11.300 1.897 -27.889 1.00 92.62 89 GLN A CA 1
ATOM 756 C C . GLN A 1 89 ? 10.827 1.493 -29.292 1.00 92.62 89 GLN A C 1
ATOM 758 O O . GLN A 1 89 ? 9.629 1.336 -29.495 1.00 92.62 89 GLN A O 1
ATOM 763 N N . SER A 1 90 ? 11.740 1.262 -30.242 1.00 94.62 90 SER A N 1
ATOM 764 C CA . SER A 1 90 ? 11.366 0.847 -31.598 1.00 94.62 90 SER A CA 1
ATOM 765 C C . SER A 1 90 ? 10.729 -0.543 -31.631 1.00 94.62 90 SER A C 1
ATOM 767 O O . SER A 1 90 ? 9.714 -0.724 -32.299 1.00 94.62 90 SER A O 1
ATOM 769 N N . LEU A 1 91 ? 11.266 -1.503 -30.869 1.00 94.94 91 LEU A N 1
ATOM 770 C CA . LEU A 1 91 ? 10.672 -2.836 -30.721 1.00 94.94 91 LEU A CA 1
ATOM 771 C C . LEU A 1 91 ? 9.265 -2.762 -30.125 1.00 94.94 91 LEU A C 1
ATOM 773 O O . LEU A 1 91 ? 8.355 -3.426 -30.616 1.00 94.94 91 LEU A O 1
ATOM 777 N N . TYR A 1 92 ? 9.077 -1.934 -29.099 1.00 93.12 92 TYR A N 1
ATOM 778 C CA . TYR A 1 92 ? 7.772 -1.731 -28.483 1.00 93.12 92 TYR A CA 1
ATOM 779 C C . TYR A 1 92 ? 6.774 -1.090 -29.454 1.00 93.12 92 TYR A C 1
ATOM 781 O O . TYR A 1 92 ? 5.661 -1.587 -29.600 1.00 93.12 92 TYR A O 1
ATOM 789 N N . SER A 1 93 ? 7.179 -0.050 -30.187 1.00 94.69 93 SER A N 1
ATOM 790 C CA . SER A 1 93 ? 6.342 0.564 -31.225 1.00 94.69 93 SER A CA 1
ATOM 791 C C . SER A 1 93 ? 5.965 -0.430 -32.324 1.00 94.69 93 SER A C 1
ATOM 793 O O . SER A 1 93 ? 4.817 -0.452 -32.762 1.00 94.69 93 SER A O 1
ATOM 795 N N . HIS A 1 94 ? 6.903 -1.282 -32.747 1.00 94.81 94 HIS A N 1
ATOM 796 C CA . HIS A 1 94 ? 6.634 -2.318 -33.740 1.00 94.81 94 HIS A CA 1
ATOM 797 C C . HIS A 1 94 ? 5.643 -3.367 -33.217 1.00 94.81 94 HIS A C 1
ATOM 799 O O . HIS A 1 94 ? 4.708 -3.734 -33.925 1.00 94.81 94 HIS A O 1
ATOM 805 N N . TYR A 1 95 ? 5.796 -3.791 -31.959 1.00 88.81 95 TYR A N 1
ATOM 806 C CA . TYR A 1 95 ? 4.850 -4.685 -31.295 1.00 88.81 95 TYR A CA 1
ATOM 807 C C . TYR A 1 95 ? 3.445 -4.076 -31.224 1.00 88.81 95 TYR A C 1
ATOM 809 O O . TYR A 1 95 ? 2.478 -4.727 -31.611 1.00 88.81 95 TYR A O 1
ATOM 817 N N . LEU A 1 96 ? 3.323 -2.815 -30.799 1.00 90.31 96 LEU A N 1
ATOM 818 C CA . LEU A 1 96 ? 2.033 -2.124 -30.752 1.00 90.31 96 LEU A CA 1
ATOM 819 C C . LEU A 1 96 ? 1.393 -2.018 -32.138 1.00 90.31 96 LEU A C 1
ATOM 821 O O . LEU A 1 96 ? 0.205 -2.288 -32.282 1.00 90.31 96 LEU A O 1
ATOM 825 N N . HIS A 1 97 ? 2.173 -1.673 -33.163 1.00 92.38 97 HIS A N 1
ATOM 826 C CA . HIS A 1 97 ? 1.686 -1.632 -34.540 1.00 92.38 97 HIS A CA 1
ATOM 827 C C . HIS A 1 97 ? 1.179 -3.006 -34.998 1.00 92.38 97 HIS A C 1
ATOM 829 O O . HIS A 1 97 ? 0.103 -3.117 -35.583 1.00 92.38 97 HIS A O 1
ATOM 835 N N . HIS A 1 98 ? 1.931 -4.067 -34.718 1.00 86.00 98 HIS A N 1
ATOM 836 C CA . HIS A 1 98 ? 1.531 -5.435 -35.024 1.00 86.00 98 HIS A CA 1
ATOM 837 C C . HIS A 1 98 ? 0.227 -5.830 -34.306 1.00 86.00 98 HIS A C 1
ATOM 839 O O . HIS A 1 98 ? -0.687 -6.343 -34.942 1.00 86.00 98 HIS A O 1
ATOM 845 N N . CYS A 1 99 ? 0.084 -5.533 -33.012 1.00 81.38 99 CYS A N 1
ATOM 846 C CA . CYS A 1 99 ? -1.157 -5.803 -32.279 1.00 81.38 99 CYS A CA 1
ATOM 847 C C . CYS A 1 99 ? -2.344 -5.003 -32.833 1.00 81.38 99 CYS A C 1
ATOM 849 O O . CYS A 1 99 ? -3.419 -5.556 -33.042 1.00 81.38 99 CYS A O 1
ATOM 851 N N . ASN A 1 100 ? -2.140 -3.720 -33.137 1.00 85.19 100 ASN A N 1
ATOM 852 C CA . ASN A 1 100 ? -3.196 -2.855 -33.664 1.00 85.19 100 ASN A CA 1
ATOM 853 C C . ASN A 1 100 ? -3.641 -3.263 -35.075 1.00 85.19 100 ASN A C 1
ATOM 855 O O . ASN A 1 100 ? -4.816 -3.134 -35.401 1.00 85.19 100 ASN A O 1
ATOM 859 N N . THR A 1 101 ? -2.726 -3.769 -35.907 1.00 87.31 101 THR A N 1
ATOM 860 C CA . THR A 1 101 ? -3.054 -4.266 -37.257 1.00 87.31 101 THR A CA 1
ATOM 861 C C . THR A 1 101 ? -3.758 -5.618 -37.238 1.00 87.31 101 THR A C 1
ATOM 863 O O . THR A 1 101 ? -4.590 -5.875 -38.103 1.00 87.31 101 THR A O 1
ATOM 866 N N . LYS A 1 102 ? -3.466 -6.471 -36.250 1.00 78.31 102 LYS A N 1
ATOM 867 C CA . LYS A 1 102 ? -4.150 -7.760 -36.070 1.00 78.31 102 LYS A CA 1
ATOM 868 C C . LYS A 1 102 ? -5.579 -7.637 -35.540 1.00 78.31 102 LYS A C 1
ATOM 870 O O . LYS A 1 102 ? -6.383 -8.531 -35.784 1.00 78.31 102 LYS A O 1
ATOM 875 N N . GLY A 1 103 ? -5.898 -6.548 -34.842 1.00 72.94 103 GLY A N 1
ATOM 876 C CA . GLY A 1 103 ? -7.195 -6.361 -34.192 1.00 72.94 103 GLY A CA 1
ATOM 877 C C . GLY A 1 103 ? -7.308 -7.115 -32.863 1.00 72.94 103 GLY A C 1
ATOM 878 O O . GLY A 1 103 ? -6.320 -7.588 -32.300 1.00 72.94 103 GLY A O 1
ATOM 879 N N . PHE A 1 104 ? -8.522 -7.199 -32.319 1.00 62.72 104 PHE A N 1
ATOM 880 C CA . PHE A 1 104 ? -8.772 -7.869 -31.042 1.00 62.72 104 PHE A CA 1
ATOM 881 C C . PHE A 1 104 ? -8.860 -9.386 -31.237 1.00 62.72 104 PHE A C 1
ATOM 883 O O . PHE A 1 104 ? -9.795 -9.885 -31.858 1.00 62.72 104 PHE A O 1
ATOM 890 N N . VAL A 1 105 ? -7.903 -10.125 -30.675 1.00 61.16 105 VAL A N 1
ATOM 891 C CA . VAL A 1 105 ? -7.980 -11.587 -30.573 1.00 61.16 105 VAL A CA 1
ATOM 892 C C . VAL A 1 105 ? -8.738 -11.929 -29.292 1.00 61.16 105 VAL A C 1
ATOM 894 O O . VAL A 1 105 ? -8.269 -11.643 -28.189 1.00 61.16 105 VAL A O 1
ATOM 897 N N . PHE A 1 106 ? -9.927 -12.513 -29.429 1.00 59.75 106 PHE A N 1
ATOM 898 C CA . PHE A 1 106 ? -10.675 -13.040 -28.291 1.00 59.75 106 PHE A CA 1
ATOM 899 C C . PHE A 1 106 ? -9.925 -14.233 -27.688 1.00 59.75 106 PHE A C 1
ATOM 901 O O . PHE A 1 106 ? -9.467 -15.114 -28.411 1.00 59.75 106 PHE A O 1
ATOM 908 N N . LEU A 1 107 ? -9.828 -14.287 -26.357 1.00 62.72 107 LEU A N 1
ATOM 909 C CA . LEU A 1 107 ? -9.125 -15.355 -25.623 1.00 62.72 107 LEU A CA 1
ATOM 910 C C . LEU A 1 107 ? -9.717 -16.761 -25.849 1.00 62.72 107 LEU A C 1
ATOM 912 O O . LEU A 1 107 ? -9.086 -17.749 -25.486 1.00 62.72 107 LEU A O 1
ATOM 916 N N . GLU A 1 108 ? -10.912 -16.849 -26.433 1.00 65.19 108 GLU A N 1
ATOM 917 C CA . GLU A 1 108 ? -11.614 -18.102 -26.730 1.00 65.19 108 GLU A CA 1
ATOM 918 C C . GLU A 1 108 ? -11.118 -18.780 -28.017 1.00 65.19 108 GLU A C 1
ATOM 920 O O . GLU A 1 108 ? -11.237 -19.996 -28.154 1.00 65.19 108 GLU A O 1
ATOM 925 N N . THR A 1 109 ? -10.512 -18.029 -28.943 1.00 63.38 109 THR A N 1
ATOM 926 C CA . THR A 1 109 ? -10.023 -18.546 -30.229 1.00 63.38 109 THR A CA 1
ATOM 927 C C . THR A 1 109 ? -8.572 -18.138 -30.442 1.00 63.38 109 THR A C 1
ATOM 929 O O . THR A 1 109 ? -8.273 -16.958 -30.617 1.00 63.38 109 THR A O 1
ATOM 932 N N . TYR A 1 110 ? -7.662 -19.112 -30.449 1.00 65.94 110 TYR A N 1
ATOM 933 C CA . TYR A 1 110 ? -6.257 -18.887 -30.784 1.00 65.94 110 TYR A CA 1
ATOM 934 C C . TYR A 1 110 ? -5.997 -19.249 -32.252 1.00 65.94 110 TYR A C 1
ATOM 936 O O . TYR A 1 110 ? -6.584 -20.203 -32.761 1.00 65.94 110 TYR A O 1
ATOM 944 N N . ASP A 1 111 ? -5.104 -18.520 -32.929 1.00 71.62 111 ASP A N 1
ATOM 945 C CA . ASP A 1 111 ? -4.629 -18.895 -34.267 1.00 71.62 111 ASP A CA 1
ATOM 946 C C . ASP A 1 111 ? -3.516 -19.956 -34.142 1.00 71.62 111 ASP A C 1
ATOM 948 O O . ASP A 1 111 ? -2.428 -19.639 -33.644 1.00 71.62 111 ASP A O 1
ATOM 952 N N . PRO A 1 112 ? -3.729 -21.205 -34.608 1.00 74.06 112 PRO A N 1
ATOM 953 C CA . PRO A 1 112 ? -2.718 -22.256 -34.536 1.00 74.06 112 PRO A CA 1
ATOM 954 C C . PRO A 1 112 ? -1.432 -21.952 -35.318 1.00 74.06 112 PRO A C 1
ATOM 956 O O . PRO A 1 112 ? -0.409 -22.580 -35.040 1.00 74.06 112 PRO A O 1
ATOM 959 N N . LYS A 1 113 ? -1.459 -21.024 -36.289 1.00 73.56 113 LYS A N 1
ATOM 960 C CA . LYS A 1 113 ? -0.263 -20.584 -37.030 1.00 73.56 113 LYS A CA 1
ATOM 961 C C . LYS A 1 113 ? 0.639 -19.684 -36.190 1.00 73.56 113 LYS A C 1
ATOM 963 O O . LYS A 1 113 ? 1.854 -19.708 -36.370 1.00 73.56 113 LYS A O 1
ATOM 968 N N . GLU A 1 114 ? 0.056 -18.895 -35.292 1.00 69.00 114 GLU A N 1
ATOM 969 C CA . GLU A 1 114 ? 0.785 -17.967 -34.425 1.00 69.00 114 GLU A CA 1
ATOM 970 C C . GLU A 1 114 ? 1.189 -18.626 -33.105 1.00 69.00 114 GLU A C 1
ATOM 972 O O . GLU A 1 114 ? 2.317 -18.471 -32.637 1.00 69.00 114 GLU A O 1
ATOM 977 N N . TYR A 1 115 ? 0.284 -19.406 -32.521 1.00 67.88 115 TYR A N 1
ATOM 978 C CA . TYR A 1 115 ? 0.517 -20.096 -31.266 1.00 67.88 115 TYR A CA 1
ATOM 979 C C . TYR A 1 115 ? -0.204 -21.437 -31.275 1.00 67.88 115 TYR A C 1
ATOM 981 O O . TYR A 1 115 ? -1.425 -21.498 -31.209 1.00 67.88 115 TYR A O 1
ATOM 989 N N . ASN A 1 116 ? 0.551 -22.533 -31.324 1.00 73.12 116 ASN A N 1
ATOM 990 C CA . ASN A 1 116 ? -0.016 -23.865 -31.169 1.00 73.12 116 ASN A CA 1
ATOM 991 C C . ASN A 1 116 ? 0.288 -24.398 -29.756 1.00 73.12 116 ASN A C 1
ATOM 993 O O . ASN A 1 116 ? 1.425 -24.819 -29.505 1.00 73.12 116 ASN A O 1
ATOM 997 N N . PRO A 1 117 ? -0.698 -24.427 -28.838 1.00 67.81 117 PRO A N 1
ATOM 998 C CA . PRO A 1 117 ? -0.491 -24.869 -27.461 1.00 67.81 117 PRO A CA 1
ATOM 999 C C . PRO A 1 117 ? -0.043 -26.336 -27.370 1.00 67.81 117 PRO A C 1
ATOM 1001 O O . PRO A 1 117 ? 0.616 -26.716 -26.404 1.00 67.81 117 PRO A O 1
ATOM 1004 N N . PHE A 1 118 ? -0.324 -27.150 -28.393 1.00 69.19 118 PHE A N 1
ATOM 1005 C CA . PHE A 1 118 ? 0.046 -28.565 -28.435 1.00 69.19 118 PHE A CA 1
ATOM 1006 C C . PHE A 1 118 ? 1.499 -28.806 -28.879 1.00 69.19 118 PHE A C 1
ATOM 1008 O O . PHE A 1 118 ? 2.055 -29.864 -28.592 1.00 69.19 118 PHE A O 1
ATOM 1015 N N . LEU A 1 119 ? 2.155 -27.831 -29.525 1.00 66.12 119 LEU A N 1
ATOM 1016 C CA . LEU A 1 119 ? 3.548 -27.959 -29.994 1.00 66.12 119 LEU A CA 1
ATOM 1017 C C . LEU A 1 119 ? 4.593 -27.468 -28.978 1.00 66.12 119 LEU A C 1
ATOM 1019 O O . LEU A 1 119 ? 5.790 -27.707 -29.153 1.00 66.12 119 LEU A O 1
ATOM 1023 N N . LEU A 1 120 ? 4.172 -26.816 -27.891 1.00 61.22 120 LEU A N 1
ATOM 1024 C CA . LEU A 1 120 ? 5.082 -26.237 -26.891 1.00 61.22 120 LEU A CA 1
ATOM 1025 C C . LEU A 1 120 ? 5.899 -27.285 -26.124 1.00 61.22 120 LEU A C 1
ATOM 1027 O O . LEU A 1 120 ? 6.995 -26.986 -25.646 1.00 61.22 120 LEU A O 1
ATOM 1031 N N . ASN A 1 121 ? 5.404 -28.523 -26.057 1.00 55.94 121 ASN A N 1
ATOM 1032 C CA . ASN A 1 121 ? 6.057 -29.620 -25.347 1.00 55.94 121 ASN A CA 1
ATOM 1033 C C . ASN A 1 121 ? 7.222 -30.255 -26.138 1.00 55.94 121 ASN A C 1
ATOM 1035 O O . ASN A 1 121 ? 7.969 -31.053 -25.585 1.00 55.94 121 ASN A O 1
ATOM 1039 N N . ILE A 1 122 ? 7.390 -29.907 -27.422 1.00 59.81 122 ILE A N 1
ATOM 1040 C CA . ILE A 1 122 ? 8.377 -30.546 -28.313 1.00 59.81 122 ILE A CA 1
ATOM 1041 C C . ILE A 1 122 ? 9.724 -29.801 -28.301 1.00 59.81 122 ILE A C 1
ATOM 1043 O O . ILE A 1 122 ? 10.765 -30.409 -28.527 1.00 59.81 122 ILE A O 1
ATOM 1047 N N . LYS A 1 123 ? 9.736 -28.487 -28.019 1.00 55.94 123 LYS A N 1
ATOM 1048 C CA . LYS A 1 123 ? 10.946 -27.645 -28.143 1.00 55.94 123 LYS A CA 1
ATOM 1049 C C . LYS A 1 123 ? 11.483 -27.052 -26.836 1.00 55.94 123 LYS A C 1
ATOM 1051 O O . LYS A 1 123 ? 12.502 -26.370 -26.873 1.00 55.94 123 LYS A O 1
ATOM 1056 N N . THR A 1 124 ? 10.839 -27.283 -25.689 1.00 50.97 124 THR A N 1
ATOM 1057 C CA . THR A 1 124 ? 11.299 -26.727 -24.403 1.00 50.97 124 THR A CA 1
ATOM 1058 C C . THR A 1 124 ? 11.683 -27.828 -23.407 1.00 50.97 124 THR A C 1
ATOM 1060 O O . THR A 1 124 ? 10.812 -28.428 -22.774 1.00 50.97 124 THR A O 1
ATOM 1063 N N . PRO A 1 125 ? 12.987 -28.106 -23.208 1.00 51.94 125 PRO A N 1
ATOM 1064 C CA . PRO A 1 125 ? 13.423 -28.982 -22.133 1.00 51.94 125 PRO A CA 1
ATOM 1065 C C . PRO A 1 125 ? 13.224 -28.247 -20.798 1.00 51.94 125 PRO A C 1
ATOM 1067 O O . PRO A 1 125 ? 14.001 -27.394 -20.391 1.00 51.94 125 PRO A O 1
ATOM 1070 N N . HIS A 1 126 ? 12.106 -28.550 -20.143 1.00 54.03 126 HIS A N 1
ATOM 1071 C CA . HIS A 1 126 ? 11.875 -28.513 -18.690 1.00 54.03 126 HIS A CA 1
ATOM 1072 C C . HIS A 1 126 ? 12.072 -27.209 -17.879 1.00 54.03 126 HIS A C 1
ATOM 1074 O O . HIS A 1 126 ? 11.807 -27.231 -16.679 1.00 54.03 126 HIS A O 1
ATOM 1080 N N . SER A 1 127 ? 12.398 -26.054 -18.461 1.00 47.66 127 SER A N 1
ATOM 1081 C CA . SER A 1 127 ? 12.627 -24.821 -17.678 1.00 47.66 127 SER A CA 1
ATOM 1082 C C . SER A 1 127 ? 11.356 -24.055 -17.253 1.00 47.66 127 SER A C 1
ATOM 1084 O O . SER A 1 127 ? 11.370 -23.365 -16.235 1.00 47.66 127 SER A O 1
ATOM 1086 N N . PHE A 1 128 ? 10.220 -24.208 -17.949 1.00 46.81 128 PHE A N 1
ATOM 1087 C CA . PHE A 1 128 ? 8.986 -23.451 -17.648 1.00 46.81 128 PHE A CA 1
ATOM 1088 C C . PHE A 1 128 ? 8.074 -24.063 -16.570 1.00 46.81 128 PHE A C 1
ATOM 1090 O O . PHE A 1 128 ? 7.171 -23.387 -16.070 1.00 46.81 128 PHE A O 1
ATOM 1097 N N . LYS A 1 129 ? 8.310 -25.313 -16.148 1.00 46.25 129 LYS A N 1
ATOM 1098 C CA . LYS A 1 129 ? 7.482 -25.959 -15.108 1.00 46.25 129 LYS A CA 1
ATOM 1099 C C . LYS A 1 129 ? 7.610 -25.272 -13.739 1.00 46.25 129 LYS A C 1
ATOM 1101 O O . LYS A 1 129 ? 6.658 -25.290 -12.962 1.00 46.25 129 LYS A O 1
ATOM 1106 N N . VAL A 1 130 ? 8.738 -24.612 -13.464 1.00 46.19 130 VAL A N 1
ATOM 1107 C CA . VAL A 1 130 ? 9.018 -23.983 -12.159 1.00 46.19 130 VAL A CA 1
ATOM 1108 C C . VAL A 1 130 ? 8.197 -22.701 -11.944 1.00 46.19 130 VAL A C 1
ATOM 1110 O O . VAL A 1 130 ? 7.655 -22.498 -10.859 1.00 46.19 130 VAL A O 1
ATOM 1113 N N . ILE A 1 131 ? 8.009 -21.876 -12.983 1.00 48.59 131 ILE A N 1
ATOM 1114 C CA . ILE A 1 131 ? 7.259 -20.607 -12.885 1.00 48.59 131 ILE A CA 1
ATOM 1115 C C . ILE A 1 131 ? 5.745 -20.862 -12.780 1.00 48.59 131 ILE A C 1
ATOM 1117 O O . ILE A 1 131 ? 5.055 -20.198 -12.004 1.00 48.59 131 ILE A O 1
ATOM 1121 N N . ALA A 1 132 ? 5.227 -21.871 -13.489 1.00 46.91 132 ALA A N 1
ATOM 1122 C CA . ALA A 1 132 ? 3.816 -22.257 -13.408 1.00 46.91 132 ALA A CA 1
ATOM 1123 C C . ALA A 1 132 ? 3.432 -22.794 -12.015 1.00 46.91 132 ALA A C 1
ATOM 1125 O O . ALA A 1 132 ? 2.356 -22.478 -11.508 1.00 46.91 132 ALA A O 1
ATOM 1126 N N . LEU A 1 133 ? 4.322 -23.552 -11.361 1.00 46.16 133 LEU A N 1
ATOM 1127 C CA . LEU A 1 133 ? 4.119 -24.024 -9.986 1.00 46.16 133 LEU A CA 1
ATOM 1128 C C . LEU A 1 133 ? 4.099 -22.867 -8.979 1.00 46.16 133 LEU A C 1
ATOM 1130 O O . LEU A 1 133 ? 3.232 -22.840 -8.107 1.00 46.16 133 LEU A O 1
ATOM 1134 N N . TRP A 1 134 ? 4.989 -21.883 -9.135 1.00 42.59 134 TRP A N 1
ATOM 1135 C CA . TRP A 1 134 ? 5.027 -20.692 -8.280 1.00 42.59 134 TRP A CA 1
ATOM 1136 C C . TRP A 1 134 ? 3.769 -19.835 -8.411 1.00 42.59 134 TRP A C 1
ATOM 1138 O O . TRP A 1 134 ? 3.178 -19.464 -7.399 1.00 42.59 134 TRP A O 1
ATOM 1148 N N . LEU A 1 135 ? 3.304 -19.577 -9.637 1.00 46.31 135 LEU A N 1
ATOM 1149 C CA . LEU A 1 135 ? 2.054 -18.845 -9.864 1.00 46.31 135 LEU A CA 1
ATOM 1150 C C . LEU A 1 135 ? 0.847 -19.607 -9.302 1.00 46.31 135 LEU A C 1
ATOM 1152 O O . LEU A 1 135 ? -0.015 -19.000 -8.671 1.00 46.31 135 LEU A O 1
ATOM 1156 N N . LYS A 1 136 ? 0.812 -20.939 -9.441 1.00 48.38 136 LYS A N 1
ATOM 1157 C CA . LYS A 1 136 ? -0.257 -21.776 -8.880 1.00 48.38 136 LYS A CA 1
ATOM 1158 C C . LYS A 1 136 ? -0.269 -21.743 -7.348 1.00 48.38 136 LYS A C 1
ATOM 1160 O O . LYS A 1 136 ? -1.344 -21.644 -6.762 1.00 48.38 136 LYS A O 1
ATOM 1165 N N . TYR A 1 137 ? 0.899 -21.759 -6.702 1.00 52.16 137 TYR A N 1
ATOM 1166 C CA . TYR A 1 137 ? 1.025 -21.647 -5.243 1.00 52.16 137 TYR A CA 1
ATOM 1167 C C . TYR A 1 137 ? 0.632 -20.250 -4.737 1.00 52.16 137 TYR A C 1
ATOM 1169 O O . TYR A 1 137 ? -0.107 -20.134 -3.759 1.00 52.16 137 TYR A O 1
ATOM 1177 N N . LEU A 1 138 ? 1.046 -19.192 -5.445 1.00 51.03 138 LEU A N 1
ATOM 1178 C CA . LEU A 1 138 ? 0.718 -17.802 -5.115 1.00 51.03 138 LEU A CA 1
ATOM 1179 C C . LEU A 1 138 ? -0.790 -17.520 -5.259 1.00 51.03 138 LEU A C 1
ATOM 1181 O O . LEU A 1 138 ? -1.387 -16.851 -4.415 1.00 51.03 138 LEU A O 1
ATOM 1185 N N . VAL A 1 139 ? -1.425 -18.066 -6.303 1.00 52.22 139 VAL A N 1
ATOM 1186 C CA . VAL A 1 139 ? -2.880 -17.990 -6.518 1.00 52.22 139 VAL A CA 1
ATOM 1187 C C . VAL A 1 139 ? -3.632 -18.797 -5.454 1.00 52.22 139 VAL A C 1
ATOM 1189 O O . VAL A 1 139 ? -4.616 -18.304 -4.903 1.00 52.22 139 VAL A O 1
ATOM 1192 N N . HIS A 1 140 ? -3.146 -19.989 -5.085 1.00 50.97 140 HIS A N 1
ATOM 1193 C CA . HIS A 1 140 ? -3.757 -20.790 -4.017 1.00 50.97 140 HIS A CA 1
ATOM 1194 C C . HIS A 1 140 ? -3.652 -20.142 -2.631 1.00 50.97 140 HIS A C 1
ATOM 1196 O O . HIS A 1 140 ? -4.609 -20.229 -1.861 1.00 50.97 140 HIS A O 1
ATOM 1202 N N . GLN A 1 141 ? -2.530 -19.488 -2.308 1.00 47.88 141 GLN A N 1
ATOM 1203 C CA . GLN A 1 141 ? -2.395 -18.727 -1.062 1.00 47.88 141 GLN A CA 1
ATOM 1204 C C . GLN A 1 141 ? -3.349 -17.527 -1.040 1.00 47.88 141 GLN A C 1
ATOM 1206 O O . GLN A 1 141 ? -4.076 -17.351 -0.066 1.00 47.88 141 GLN A O 1
ATOM 1211 N N . ARG A 1 142 ? -3.457 -16.771 -2.144 1.00 41.06 142 ARG A N 1
ATOM 1212 C CA . ARG A 1 142 ? -4.392 -15.632 -2.229 1.00 41.06 142 ARG A CA 1
ATOM 1213 C C . ARG A 1 142 ? -5.871 -16.017 -2.131 1.00 41.06 142 ARG A C 1
ATOM 1215 O O . ARG A 1 142 ? -6.672 -15.184 -1.713 1.00 41.06 142 ARG A O 1
ATOM 1222 N N . LEU A 1 143 ? -6.244 -17.234 -2.534 1.00 46.06 143 LEU A N 1
ATOM 1223 C CA . LEU A 1 143 ? -7.621 -17.738 -2.443 1.00 46.06 143 LEU A CA 1
ATOM 1224 C C . LEU A 1 143 ? -7.977 -18.275 -1.048 1.00 46.06 143 LEU A C 1
ATOM 1226 O O . LEU A 1 143 ? -9.149 -18.246 -0.676 1.00 46.06 143 LEU A O 1
ATOM 1230 N N . LYS A 1 144 ? -6.999 -18.753 -0.268 1.00 45.62 144 LYS A N 1
ATOM 1231 C CA . LYS A 1 144 ? -7.238 -19.224 1.108 1.00 45.62 144 LYS A CA 1
ATOM 1232 C C . LYS A 1 144 ? -7.473 -18.069 2.087 1.00 45.62 144 LYS A C 1
ATOM 1234 O O . LYS A 1 144 ? -8.361 -18.191 2.922 1.00 45.62 144 LYS A O 1
ATOM 1239 N N . ASP A 1 145 ? -6.792 -16.937 1.905 1.00 44.03 145 ASP A N 1
ATOM 1240 C CA . ASP A 1 145 ? -6.932 -15.751 2.773 1.00 44.03 145 ASP A CA 1
ATOM 1241 C C . ASP A 1 145 ? -8.236 -14.956 2.570 1.00 44.03 145 ASP A C 1
ATOM 1243 O O . ASP A 1 145 ? -8.505 -14.011 3.307 1.00 44.03 145 ASP A O 1
ATOM 1247 N N . LYS A 1 146 ? -9.064 -15.308 1.575 1.00 45.31 146 LYS A N 1
ATOM 1248 C CA . LYS A 1 146 ? -10.286 -14.561 1.221 1.00 45.31 146 LYS A CA 1
ATOM 1249 C C . LYS A 1 146 ? -11.578 -15.372 1.287 1.00 45.31 146 LYS A C 1
ATOM 1251 O O . LYS A 1 146 ? -12.592 -14.939 0.743 1.00 45.31 146 LYS A O 1
ATOM 1256 N N . ARG A 1 147 ? -11.588 -16.536 1.946 1.00 38.59 147 ARG A N 1
ATOM 1257 C CA . ARG A 1 147 ? -12.849 -17.243 2.227 1.00 38.59 147 ARG A CA 1
ATOM 1258 C C . ARG A 1 147 ? -13.619 -16.548 3.350 1.00 38.59 147 ARG A C 1
ATOM 1260 O O . ARG A 1 147 ? -13.694 -17.030 4.470 1.00 38.59 147 ARG A O 1
ATOM 1267 N N . THR A 1 148 ? -14.235 -15.428 3.014 1.00 40.75 148 THR A N 1
ATOM 1268 C CA . THR A 1 148 ? -15.497 -14.992 3.614 1.00 40.75 148 THR A CA 1
ATOM 1269 C C . THR A 1 148 ? -16.390 -14.675 2.424 1.00 40.75 148 THR A C 1
ATOM 1271 O O . THR A 1 148 ? -16.323 -13.600 1.835 1.00 40.75 148 THR A O 1
ATOM 1274 N N . ALA A 1 149 ? -17.101 -15.700 1.955 1.00 35.19 149 ALA A N 1
ATOM 1275 C CA . ALA A 1 149 ? -18.013 -15.584 0.829 1.00 35.19 149 ALA A CA 1
ATOM 1276 C C . ALA A 1 149 ? -19.309 -14.928 1.317 1.00 35.19 149 ALA A C 1
ATOM 1278 O O . ALA A 1 149 ? -19.989 -15.491 2.169 1.00 35.19 149 ALA A O 1
ATOM 1279 N N . TYR A 1 150 ? -19.649 -13.764 0.767 1.00 38.47 150 TYR A N 1
ATOM 1280 C CA . TYR A 1 150 ? -21.013 -13.243 0.800 1.00 38.47 150 TYR A CA 1
ATOM 1281 C C . TYR A 1 150 ? -21.643 -13.555 -0.559 1.00 38.47 150 TYR A C 1
ATOM 1283 O O . TYR A 1 150 ? -21.157 -13.088 -1.589 1.00 38.47 150 TYR A O 1
ATOM 1291 N N . SER A 1 151 ? -22.677 -14.396 -0.574 1.00 33.81 151 SER A N 1
ATOM 1292 C CA . SER A 1 151 ? -23.497 -14.641 -1.761 1.00 33.81 151 SER A CA 1
ATOM 1293 C C . SER A 1 15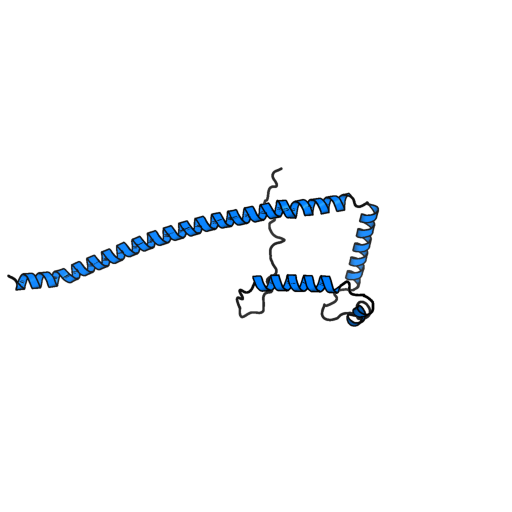1 ? -24.525 -13.520 -1.899 1.00 33.81 151 SER A C 1
ATOM 1295 O O . SER A 1 151 ? -25.282 -13.273 -0.963 1.00 33.81 151 SER A O 1
ATOM 1297 N N . CYS A 1 152 ? -24.574 -12.867 -3.057 1.00 36.91 152 CYS A N 1
ATOM 1298 C CA . CYS A 1 152 ? -25.705 -12.038 -3.468 1.00 36.91 152 CYS A CA 1
ATOM 1299 C C . CYS A 1 152 ? -26.250 -12.587 -4.794 1.00 36.91 152 CYS A C 1
ATOM 1301 O O . CYS A 1 152 ? -25.484 -13.077 -5.623 1.00 36.91 152 CYS A O 1
ATOM 1303 N N . GLU A 1 153 ? -27.569 -12.528 -4.956 1.00 42.19 153 GLU A N 1
ATOM 1304 C CA . GLU A 1 153 ? -28.380 -13.207 -5.980 1.00 42.19 153 GLU A CA 1
ATOM 1305 C C . GLU A 1 153 ? -28.241 -12.654 -7.412 1.00 42.19 153 GLU A C 1
ATOM 1307 O O . GLU A 1 153 ? -28.885 -13.142 -8.335 1.00 42.19 153 GLU A O 1
ATOM 1312 N N . ALA A 1 154 ? -27.365 -11.677 -7.641 1.00 41.09 154 ALA A N 1
ATOM 1313 C CA . ALA A 1 154 ? -27.031 -11.192 -8.974 1.00 41.09 154 ALA A CA 1
ATOM 1314 C C . ALA A 1 154 ? -25.553 -11.475 -9.259 1.00 41.09 154 ALA A C 1
ATOM 1316 O O . ALA A 1 154 ? -24.684 -11.023 -8.517 1.00 41.09 154 ALA A O 1
ATOM 1317 N N . GLY A 1 155 ? -25.315 -12.250 -10.323 1.00 34.25 155 GLY A N 1
ATOM 1318 C CA . GLY A 1 155 ? -24.036 -12.614 -10.946 1.00 34.25 155 GLY A CA 1
ATOM 1319 C C . GLY A 1 155 ? -22.759 -12.039 -10.327 1.00 34.25 155 GLY A C 1
ATOM 1320 O O . GLY A 1 155 ? -22.552 -10.832 -10.285 1.00 34.25 155 GLY A O 1
ATOM 1321 N N . THR A 1 156 ? -21.869 -12.947 -9.922 1.00 36.09 156 THR A N 1
ATOM 1322 C CA . THR A 1 156 ? -20.506 -12.719 -9.421 1.00 36.09 156 THR A CA 1
ATOM 1323 C C . THR A 1 156 ? -19.871 -11.402 -9.885 1.00 36.09 156 THR A C 1
ATOM 1325 O O . THR A 1 156 ? -19.286 -11.323 -10.967 1.00 36.09 156 THR A O 1
ATOM 1328 N N . VAL A 1 157 ? -19.909 -10.378 -9.032 1.00 35.47 157 VAL A N 1
ATOM 1329 C CA . VAL A 1 157 ? -19.045 -9.207 -9.185 1.00 35.47 157 VAL A CA 1
ATOM 1330 C C . VAL A 1 157 ? -17.636 -9.661 -8.819 1.00 35.47 157 VAL A C 1
ATOM 1332 O O . VAL A 1 157 ? -17.289 -9.816 -7.648 1.00 35.47 157 VAL A O 1
ATOM 1335 N N . SER A 1 158 ? -16.821 -9.920 -9.841 1.00 35.03 158 SER A N 1
ATOM 1336 C CA . SER A 1 158 ? -15.375 -10.044 -9.686 1.00 35.03 158 SER A CA 1
ATOM 1337 C C . SER A 1 158 ? -14.872 -8.714 -9.132 1.00 35.03 158 SER A C 1
ATOM 1339 O O . SER A 1 158 ? -14.773 -7.722 -9.852 1.00 35.03 158 SER A O 1
ATOM 1341 N N . GLY A 1 159 ? -14.644 -8.666 -7.820 1.00 33.53 159 GLY A N 1
ATOM 1342 C CA . GLY A 1 159 ? -14.081 -7.512 -7.139 1.00 33.53 159 GLY A CA 1
ATOM 1343 C C . GLY A 1 159 ? -12.661 -7.264 -7.633 1.00 33.53 159 GLY A C 1
ATOM 1344 O O . GLY A 1 159 ? -11.690 -7.739 -7.040 1.00 33.53 159 GLY A O 1
ATOM 1345 N N . TYR A 1 160 ? -12.538 -6.508 -8.723 1.00 34.81 160 TYR A N 1
ATOM 1346 C CA . TYR A 1 160 ? -11.328 -5.780 -9.055 1.00 34.81 160 TYR A CA 1
ATOM 1347 C C . TYR A 1 160 ? -10.968 -4.936 -7.836 1.00 34.81 160 TYR A C 1
ATOM 1349 O O . TYR A 1 160 ? -11.759 -4.115 -7.384 1.00 34.81 160 TYR A O 1
ATOM 1357 N N . PHE A 1 161 ? -9.779 -5.164 -7.287 1.00 32.53 161 PHE A N 1
ATOM 1358 C CA . PHE A 1 161 ? -9.156 -4.277 -6.313 1.00 32.53 161 PHE A CA 1
ATOM 1359 C C . PHE A 1 161 ? -9.198 -2.833 -6.851 1.00 32.53 161 PHE A C 1
ATOM 1361 O O . PHE A 1 161 ? -8.493 -2.550 -7.823 1.00 32.53 161 PHE A O 1
ATOM 1368 N N . PRO A 1 162 ? -9.933 -1.891 -6.236 1.00 37.50 162 PRO A N 1
ATOM 1369 C CA . PRO A 1 162 ? -9.770 -0.482 -6.523 1.00 37.50 162 PRO A CA 1
ATOM 1370 C C . PRO A 1 162 ? -8.749 0.045 -5.517 1.00 37.50 162 PRO A C 1
ATOM 1372 O O . PRO A 1 162 ? -9.105 0.576 -4.470 1.00 37.50 162 PRO A O 1
ATOM 1375 N N . PHE A 1 163 ? -7.459 -0.168 -5.779 1.00 37.28 163 PHE A N 1
ATOM 1376 C CA . PHE A 1 163 ? -6.418 0.533 -5.020 1.00 37.28 163 PHE A CA 1
ATOM 1377 C C . PHE A 1 163 ? -5.192 0.895 -5.850 1.00 37.28 163 PHE A C 1
ATOM 1379 O O . PHE A 1 163 ? -4.086 0.906 -5.341 1.00 37.28 163 PHE A O 1
ATOM 1386 N N . PHE A 1 164 ? -5.385 1.240 -7.119 1.00 41.25 164 PHE A N 1
ATOM 1387 C CA . PHE A 1 164 ? -4.484 2.127 -7.851 1.00 41.25 164 PHE A CA 1
ATOM 1388 C C . PHE A 1 164 ? -5.356 2.927 -8.823 1.00 41.25 164 PHE A C 1
ATOM 1390 O O . PHE A 1 164 ? -6.158 2.332 -9.530 1.00 41.25 164 PHE A O 1
ATOM 1397 N N . LEU A 1 165 ? -5.211 4.259 -8.820 1.00 37.59 165 LEU A N 1
ATOM 1398 C CA . LEU A 1 165 ? -5.975 5.256 -9.599 1.00 37.59 165 LEU A CA 1
ATOM 1399 C C . LEU A 1 165 ? -7.302 5.765 -8.993 1.00 37.59 165 LEU A C 1
ATOM 1401 O O . LEU A 1 165 ? -8.323 5.741 -9.662 1.00 37.59 165 LEU A O 1
ATOM 1405 N N . ASN A 1 166 ? -7.284 6.336 -7.781 1.00 32.66 166 ASN A N 1
ATOM 1406 C CA . ASN A 1 166 ? -7.828 7.694 -7.564 1.00 32.66 166 ASN A CA 1
ATOM 1407 C C . ASN A 1 166 ? -7.492 8.232 -6.161 1.00 32.66 166 ASN A C 1
ATOM 1409 O O . ASN A 1 166 ? -8.214 7.989 -5.202 1.00 32.66 166 ASN A O 1
ATOM 1413 N N . LYS A 1 167 ? -6.417 9.016 -6.043 1.00 35.28 167 LYS A N 1
ATOM 1414 C CA . LYS A 1 167 ? -6.369 10.173 -5.133 1.00 35.28 167 LYS A CA 1
ATOM 1415 C C . LYS A 1 167 ? -5.481 11.250 -5.756 1.00 35.28 167 LYS A C 1
ATOM 1417 O O . LYS A 1 167 ? -4.414 11.578 -5.253 1.00 35.28 167 LYS A O 1
ATOM 1422 N N . LYS A 1 168 ? -5.971 11.873 -6.834 1.00 38.59 168 LYS A N 1
ATOM 1423 C CA . LYS A 1 168 ? -5.686 13.295 -7.088 1.00 38.59 168 LYS A CA 1
ATOM 1424 C C . LYS A 1 168 ? -6.447 14.111 -6.032 1.00 38.59 168 LYS A C 1
ATOM 1426 O O . LYS A 1 168 ? -7.460 14.726 -6.326 1.00 38.59 168 LYS A O 1
ATOM 1431 N N . LYS A 1 169 ? -6.006 14.063 -4.774 1.00 39.72 169 LYS A N 1
ATOM 1432 C CA . LYS A 1 169 ? -6.361 15.048 -3.744 1.00 39.72 169 LYS A CA 1
ATOM 1433 C C . LYS A 1 169 ? -5.152 15.219 -2.831 1.00 39.72 169 LYS A C 1
ATOM 1435 O O . LYS A 1 169 ? -4.929 14.411 -1.941 1.00 39.72 169 LYS A O 1
ATOM 1440 N N . ASN A 1 170 ? -4.382 16.264 -3.134 1.00 33.75 170 ASN A N 1
ATOM 1441 C CA . ASN A 1 170 ? -3.517 17.008 -2.222 1.00 33.75 170 ASN A CA 1
ATOM 1442 C C . ASN A 1 170 ? -2.694 16.179 -1.221 1.00 33.75 170 ASN A C 1
ATOM 1444 O O . ASN A 1 170 ? -2.856 16.331 -0.016 1.00 33.75 170 ASN A O 1
ATOM 1448 N N . PHE A 1 171 ? -1.732 15.397 -1.707 1.00 31.95 171 PHE A N 1
ATOM 1449 C CA . PHE A 1 171 ? -0.470 15.300 -0.978 1.00 31.95 171 PHE A CA 1
ATOM 1450 C C . PHE A 1 171 ? 0.449 16.362 -1.566 1.00 31.95 171 PHE A C 1
ATOM 1452 O O . PHE A 1 171 ? 1.071 16.171 -2.608 1.00 31.95 171 PHE A O 1
ATOM 1459 N N . LYS A 1 172 ? 0.459 17.530 -0.918 1.00 30.48 172 LYS A N 1
ATOM 1460 C CA . LYS A 1 172 ? 1.579 18.463 -1.004 1.00 30.48 172 LYS A CA 1
ATOM 1461 C C . LYS A 1 172 ? 2.797 17.659 -0.549 1.00 30.48 172 LYS A C 1
ATOM 1463 O O . LYS A 1 172 ? 2.938 17.386 0.640 1.00 30.48 172 LYS A O 1
ATOM 1468 N N . CYS A 1 173 ? 3.620 17.215 -1.493 1.00 32.28 173 CYS A N 1
ATOM 1469 C CA . CYS A 1 173 ? 4.996 16.861 -1.194 1.00 32.28 173 CYS A CA 1
ATOM 1470 C C . CYS A 1 173 ? 5.652 18.156 -0.713 1.00 32.28 173 CYS A C 1
ATOM 1472 O O . CYS A 1 173 ? 6.003 19.013 -1.520 1.00 32.28 173 CYS A O 1
ATOM 1474 N N . LEU A 1 174 ? 5.689 18.343 0.605 1.00 33.84 174 LEU A N 1
ATOM 1475 C CA . LEU A 1 174 ? 6.593 19.292 1.232 1.00 33.84 174 LEU A CA 1
ATOM 1476 C C . LEU A 1 174 ? 8.005 18.758 0.971 1.00 33.84 174 LEU A C 1
ATOM 1478 O O . LEU A 1 174 ? 8.407 17.750 1.551 1.00 33.84 174 LEU A O 1
ATOM 1482 N N . LEU A 1 175 ? 8.658 19.380 -0.014 1.00 36.59 175 LEU A N 1
ATOM 1483 C CA . LEU A 1 175 ? 10.098 19.619 0.011 1.00 36.59 175 LEU A CA 1
ATOM 1484 C C . LEU A 1 175 ? 10.457 20.376 1.294 1.00 36.59 175 LEU A C 1
ATOM 1486 O O . LEU A 1 175 ? 9.635 21.231 1.703 1.00 36.59 175 LEU A O 1
#

Foldseek 3Di:
DVVVVVVVCVVCVVVVVVVVVVVVVVVVVVVVVVVVVVVVVVVVVVVVVVVVVVVVVVVCCCVPPVVVVVVVVVVVVVPDDPVNVVVVVVVVVVVVVVDVVVDDDDPVDDDCVVDNPVCPVPPDPPPPVVVVVVVVVVVVVVVVVPPPDDDDPDDDPPPDDPDPDDDPDDPPPDD

Sequence (175 aa):
MEDENQKAKEIIKPLQDTENVLTFVSVTAMLVEIFIEDLERFLSQWDVTQLRRRELLHKRWTERVWFPLQRRVEEHVSSCSHAQAKRRQSLYSHYLHHCNTKGFVFLETYDPKEYNPFLLNIKTPHSFKVIALWLKYLVHQRLKDKRTAYSCEAGTVSGYFPFFLNKKKNFKCLL

InterPro domains:
  IPR040046 Protein FAM228 [PF28229] (2-153)
  IPR040046 Protein FAM228 [PTHR28584] (33-155)

Radius of gyration: 35.68 Å; chains: 1; bounding box: 78×50×104 Å

Secondary structure (DSSP, 8-state):
-HHHHHHHHHHHHHHHHHHHHHHHHHHHHHHHHHHHHHHHHHHHHHHHHHHHHHHHHHHHHIIIIIHHHHHHHHHHHHHS-HHHHHHHHHHHHHHHHHHHHH----TT---TTT--TTTHHHH--SSTHHHHHHHHHHHHHHHHTT------SS---------SS---S------

pLDDT: mean 72.65, std 23.12, range [30.48, 97.75]

Organism: NCBI:txid205130